Protein AF-A0A7Z9HE43-F1 (afdb_monomer)

pLDDT: mean 71.85, std 21.97, range [29.27, 97.12]

Solvent-accessible surface area (backbone atoms only — not comparable to full-atom values): 6634 Å² total; per-residue (Å²): 135,72,75,82,70,44,59,90,49,57,42,43,76,40,69,57,93,72,63,47,63,59,54,44,52,52,51,39,51,52,37,42,74,70,74,40,31,20,13,39,22,22,68,57,26,33,32,46,64,91,44,74,78,46,76,42,76,20,24,47,59,67,26,50,49,54,40,35,56,40,84,74,41,54,31,39,34,37,31,31,48,89,64,41,70,83,39,72,72,63,58,69,55,68,74,60,78,72,94,73,80,93,87,68,81,68,78,68,82,78,89,75,132

Structure (mmCIF, N/CA/C/O backbone):
data_AF-A0A7Z9HE43-F1
#
_entry.id   AF-A0A7Z9HE43-F1
#
loop_
_atom_site.group_PDB
_atom_site.id
_atom_site.type_symbol
_atom_site.label_atom_id
_atom_site.label_alt_id
_atom_site.label_comp_id
_atom_site.label_asym_id
_atom_site.label_entity_id
_atom_site.label_seq_id
_atom_site.pdbx_PDB_ins_code
_atom_site.Cartn_x
_atom_site.Cartn_y
_atom_site.Cartn_z
_atom_site.occupancy
_atom_site.B_iso_or_equiv
_atom_site.auth_seq_id
_atom_site.auth_comp_id
_atom_site.auth_asym_id
_atom_site.auth_atom_id
_atom_site.pdbx_PDB_model_num
ATOM 1 N N . MET A 1 1 ? -9.390 -10.931 -14.253 1.00 54.16 1 MET A N 1
ATOM 2 C CA . MET A 1 1 ? -9.111 -10.330 -12.932 1.00 54.16 1 MET A CA 1
ATOM 3 C C . MET A 1 1 ? -10.449 -9.975 -12.317 1.00 54.16 1 MET A C 1
ATOM 5 O O . MET A 1 1 ? -11.190 -9.232 -12.955 1.00 54.16 1 MET A O 1
ATOM 9 N N . ASP A 1 2 ? -10.796 -10.575 -11.180 1.00 60.19 2 ASP A N 1
ATOM 10 C CA . ASP A 1 2 ? -12.075 -10.332 -10.508 1.00 60.19 2 ASP A CA 1
ATOM 11 C C . ASP A 1 2 ? -11.949 -9.129 -9.565 1.00 60.19 2 ASP A C 1
ATOM 13 O O . ASP A 1 2 ? -11.334 -9.208 -8.505 1.00 60.19 2 ASP A O 1
ATOM 17 N N . TRP A 1 3 ? -12.503 -7.993 -9.980 1.00 58.62 3 TRP A N 1
ATOM 18 C CA . TRP A 1 3 ? -12.459 -6.751 -9.207 1.00 58.62 3 TRP A CA 1
ATOM 19 C C . TRP A 1 3 ? -13.372 -6.779 -7.974 1.00 58.62 3 TRP A C 1
ATOM 21 O O . TRP A 1 3 ? -13.177 -5.960 -7.079 1.00 58.62 3 TRP A O 1
ATOM 31 N N . ASN A 1 4 ? -14.321 -7.720 -7.892 1.00 60.81 4 ASN A N 1
ATOM 32 C CA . ASN A 1 4 ? -15.185 -7.882 -6.718 1.00 60.81 4 ASN A CA 1
ATOM 33 C C . ASN A 1 4 ? -14.459 -8.547 -5.541 1.00 60.81 4 ASN A C 1
ATOM 35 O O . ASN A 1 4 ? -14.924 -8.457 -4.407 1.00 60.81 4 ASN A O 1
ATOM 39 N N . ALA A 1 5 ? -13.323 -9.203 -5.792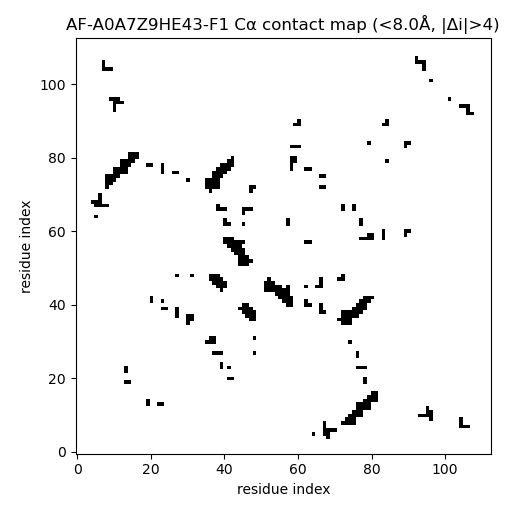 1.00 64.69 5 ALA A N 1
ATOM 40 C CA . ALA A 1 5 ? -12.523 -9.830 -4.745 1.00 64.69 5 ALA A CA 1
ATOM 41 C C . ALA A 1 5 ? -11.722 -8.811 -3.908 1.00 64.69 5 ALA A C 1
ATOM 43 O O . ALA A 1 5 ? -11.311 -9.127 -2.785 1.00 64.69 5 ALA A O 1
ATOM 44 N N . LEU A 1 6 ? -11.520 -7.594 -4.432 1.00 69.94 6 LEU A N 1
ATOM 45 C CA . LEU A 1 6 ? -10.751 -6.543 -3.768 1.00 69.94 6 LEU A CA 1
ATOM 46 C C . LEU A 1 6 ? -11.521 -5.923 -2.602 1.00 69.94 6 LEU A C 1
ATOM 48 O O . LEU A 1 6 ? -12.728 -5.684 -2.667 1.00 69.94 6 LEU A O 1
ATOM 52 N N . HIS A 1 7 ? -10.799 -5.632 -1.526 1.00 75.75 7 HIS A N 1
ATOM 53 C CA . HIS A 1 7 ? -11.351 -5.009 -0.336 1.00 75.75 7 HIS A CA 1
ATOM 54 C C . HIS A 1 7 ? -11.684 -3.536 -0.583 1.00 75.75 7 HIS A C 1
ATOM 56 O O . HIS A 1 7 ? -10.878 -2.769 -1.110 1.00 75.75 7 HIS A O 1
ATOM 62 N N . ASN A 1 8 ? -12.891 -3.134 -0.182 1.00 79.75 8 ASN A N 1
ATOM 63 C CA . ASN A 1 8 ? -13.338 -1.752 -0.295 1.00 79.75 8 ASN A CA 1
ATOM 64 C C . ASN A 1 8 ? -12.910 -0.957 0.944 1.00 79.75 8 ASN A C 1
ATOM 66 O O . ASN A 1 8 ? -13.662 -0.843 1.911 1.00 79.75 8 ASN A O 1
ATOM 70 N N . ILE A 1 9 ? -11.694 -0.425 0.896 1.00 82.00 9 ILE A N 1
ATOM 71 C CA . ILE A 1 9 ? -11.053 0.326 1.979 1.00 82.00 9 ILE A CA 1
ATOM 72 C C . ILE A 1 9 ? -10.638 1.726 1.502 1.00 82.00 9 ILE A C 1
ATOM 74 O O . ILE A 1 9 ? -10.502 1.946 0.295 1.00 82.00 9 ILE A O 1
ATOM 78 N N . PRO A 1 10 ? -10.446 2.700 2.410 1.00 84.69 10 PRO A N 1
ATOM 79 C CA . PRO A 1 10 ? -9.832 3.975 2.057 1.00 84.69 10 PRO A CA 1
ATOM 80 C C . PRO A 1 10 ? -8.424 3.778 1.482 1.00 84.69 10 PRO A C 1
ATOM 82 O O . PRO A 1 10 ? -7.673 2.901 1.908 1.00 84.69 10 PRO A O 1
ATOM 85 N N . VAL A 1 11 ? -8.080 4.610 0.500 1.00 84.56 11 VAL A N 1
ATOM 86 C CA . VAL A 1 11 ? -6.873 4.476 -0.321 1.00 84.56 11 VAL A CA 1
ATOM 87 C C . VAL A 1 11 ? -6.278 5.844 -0.646 1.00 84.56 11 VAL A C 1
ATOM 89 O O . VAL A 1 11 ? -6.989 6.763 -1.062 1.00 84.56 11 VAL A O 1
ATOM 92 N N . THR A 1 12 ? -4.960 5.959 -0.511 1.00 85.88 12 THR A N 1
ATOM 93 C CA . THR A 1 12 ? -4.171 7.122 -0.933 1.00 85.88 12 THR A CA 1
ATOM 94 C C . THR A 1 12 ? -3.204 6.707 -2.030 1.00 85.88 12 THR A C 1
ATOM 96 O O . THR A 1 12 ? -2.453 5.751 -1.859 1.00 85.88 12 THR A O 1
ATOM 99 N N . LEU A 1 13 ? -3.188 7.448 -3.138 1.00 86.38 13 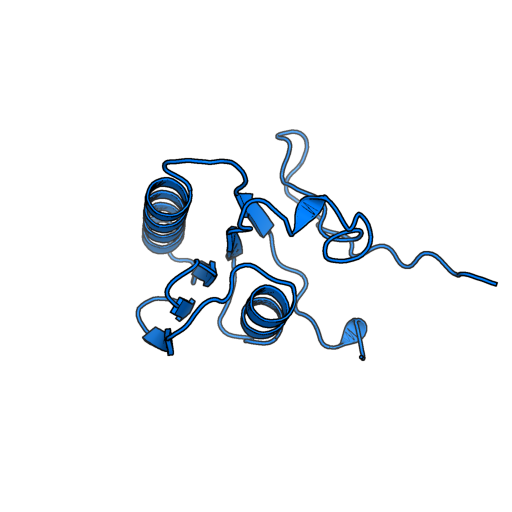LEU A N 1
ATOM 100 C CA . LEU A 1 13 ? -2.226 7.263 -4.225 1.00 86.38 13 LEU A CA 1
ATOM 101 C C . LEU A 1 13 ? -1.131 8.334 -4.131 1.00 86.38 13 LEU A C 1
ATOM 103 O O . LEU A 1 13 ? -1.414 9.525 -4.257 1.00 86.38 13 LEU A O 1
ATOM 107 N N . ILE A 1 14 ? 0.118 7.915 -3.931 1.00 83.75 14 ILE A N 1
ATOM 108 C CA . ILE A 1 14 ? 1.279 8.801 -3.808 1.00 83.75 14 ILE A CA 1
ATOM 109 C C . ILE A 1 14 ? 2.071 8.781 -5.110 1.00 83.75 14 ILE A C 1
ATOM 111 O O . ILE A 1 14 ? 2.468 7.733 -5.621 1.00 83.75 14 ILE A O 1
ATOM 115 N N . THR A 1 15 ? 2.307 9.972 -5.653 1.00 79.25 15 THR A N 1
ATOM 116 C CA . THR A 1 15 ? 2.870 10.157 -6.989 1.00 79.25 15 THR A CA 1
ATOM 117 C C . THR A 1 15 ? 3.930 11.251 -6.978 1.00 79.25 15 THR A C 1
ATOM 119 O O . THR A 1 15 ? 3.890 12.144 -6.135 1.00 79.25 15 THR A O 1
ATOM 122 N N . GLY A 1 16 ? 4.905 11.182 -7.890 1.00 72.75 16 GLY A N 1
ATOM 123 C CA . GLY A 1 16 ? 5.974 12.181 -7.989 1.00 72.75 16 GLY A CA 1
ATOM 124 C C . GLY A 1 16 ? 7.372 11.604 -8.218 1.00 72.75 16 GLY A C 1
ATOM 125 O O . GLY A 1 16 ? 7.584 10.396 -8.316 1.00 72.75 16 GLY A O 1
ATOM 126 N N . THR A 1 17 ? 8.360 12.487 -8.336 1.00 67.50 17 THR A N 1
ATOM 127 C CA . THR A 1 17 ? 9.757 12.096 -8.595 1.00 67.50 17 THR A CA 1
ATOM 128 C C . THR A 1 17 ? 10.451 11.664 -7.314 1.00 67.50 17 THR A C 1
ATOM 130 O O . THR A 1 17 ? 10.976 10.560 -7.249 1.00 67.50 17 THR A O 1
ATOM 133 N N . ASN A 1 18 ? 10.364 12.493 -6.272 1.00 76.69 18 ASN A N 1
ATOM 134 C CA . ASN A 1 18 ? 11.145 12.367 -5.046 1.00 76.69 18 ASN A CA 1
ATOM 135 C C . ASN A 1 18 ? 10.219 12.351 -3.825 1.00 76.69 18 ASN A C 1
ATOM 137 O O . ASN A 1 18 ? 9.144 12.942 -3.860 1.00 76.69 18 ASN A O 1
ATOM 141 N N . GLY A 1 19 ? 10.637 11.672 -2.756 1.00 77.44 19 GLY A N 1
ATOM 142 C CA . GLY A 1 19 ? 9.956 11.708 -1.454 1.00 77.44 19 GLY A CA 1
ATOM 143 C C . GLY A 1 19 ? 8.710 10.829 -1.312 1.00 77.44 19 GLY A C 1
ATOM 144 O O . GLY A 1 19 ? 8.180 10.738 -0.213 1.00 77.44 19 GLY A O 1
ATOM 145 N N . LYS A 1 20 ? 8.269 10.135 -2.370 1.00 84.62 20 LYS A N 1
ATOM 146 C CA . LYS A 1 20 ? 7.080 9.267 -2.336 1.00 84.62 20 LYS A CA 1
ATOM 147 C C . LYS A 1 20 ? 7.147 8.199 -1.243 1.00 84.62 20 LYS A C 1
ATOM 149 O O . LYS A 1 20 ? 6.235 8.125 -0.428 1.00 84.62 20 LYS A O 1
ATOM 154 N N . SER A 1 21 ? 8.240 7.440 -1.188 1.00 83.50 21 SER A N 1
ATOM 155 C CA . SER A 1 21 ? 8.406 6.358 -0.212 1.00 83.50 21 SER A CA 1
ATOM 156 C C . SER A 1 21 ? 8.476 6.891 1.214 1.00 83.50 21 SER A C 1
ATOM 158 O O . SER A 1 21 ? 7.917 6.297 2.131 1.00 83.50 21 SER A O 1
ATOM 160 N N . THR A 1 22 ? 9.085 8.064 1.410 1.00 87.44 22 THR A N 1
ATOM 161 C CA . THR A 1 22 ? 9.074 8.757 2.705 1.00 87.44 22 THR A CA 1
ATOM 162 C C . THR A 1 22 ? 7.654 9.152 3.105 1.00 87.44 22 THR A C 1
ATOM 164 O O . THR A 1 22 ? 7.226 8.845 4.215 1.00 87.44 22 THR A O 1
ATOM 167 N N . SER A 1 23 ? 6.895 9.781 2.203 1.00 88.75 23 SER A N 1
ATOM 168 C CA . SER A 1 23 ? 5.496 10.143 2.451 1.00 88.75 23 SER A CA 1
ATOM 169 C C . SER A 1 23 ? 4.610 8.917 2.685 1.00 88.75 23 SER A C 1
ATOM 171 O O . SER A 1 23 ? 3.746 8.956 3.557 1.00 88.75 23 SER A O 1
ATOM 173 N N . GLY A 1 24 ? 4.846 7.820 1.961 1.00 89.88 24 GLY A N 1
ATOM 174 C CA . GLY A 1 24 ? 4.125 6.559 2.126 1.00 89.88 24 GLY A CA 1
ATOM 175 C C . GLY A 1 24 ? 4.361 5.932 3.493 1.00 89.88 24 GLY A C 1
ATOM 176 O O . GLY A 1 24 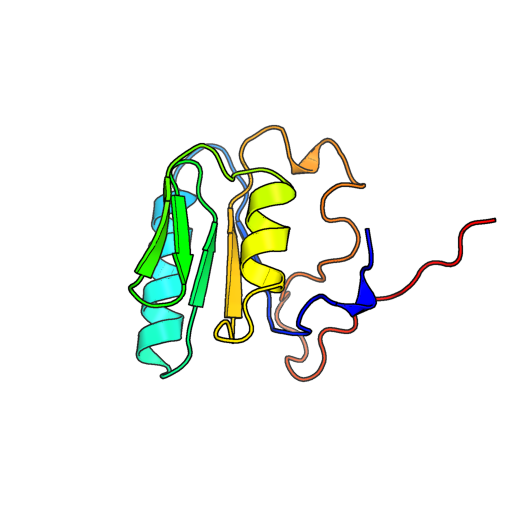? 3.404 5.601 4.188 1.00 89.88 24 GLY A O 1
ATOM 177 N N . ARG A 1 25 ? 5.621 5.870 3.933 1.00 90.50 25 ARG A N 1
ATOM 178 C CA . ARG A 1 25 ? 5.989 5.385 5.273 1.00 90.50 25 ARG A CA 1
ATOM 179 C C . ARG A 1 25 ? 5.429 6.270 6.379 1.00 90.50 25 ARG A C 1
ATOM 181 O O . ARG A 1 25 ? 4.916 5.754 7.366 1.00 90.50 25 ARG A O 1
ATOM 188 N N . MET A 1 26 ? 5.478 7.591 6.202 1.00 93.56 26 MET A N 1
ATOM 189 C CA . MET A 1 26 ? 4.887 8.533 7.153 1.00 93.56 26 MET A CA 1
ATOM 190 C C . MET A 1 26 ? 3.374 8.318 7.280 1.00 93.56 26 MET A C 1
ATOM 192 O O . MET A 1 26 ? 2.856 8.257 8.392 1.00 93.56 26 MET A O 1
ATOM 196 N N . LEU A 1 27 ? 2.667 8.153 6.158 1.00 91.06 27 LEU A N 1
ATOM 197 C CA . LEU A 1 27 ? 1.230 7.896 6.176 1.00 91.06 27 LEU A CA 1
ATOM 198 C C . LEU A 1 27 ? 0.900 6.532 6.794 1.00 91.06 27 LEU A C 1
ATOM 200 O O . LEU A 1 27 ? -0.016 6.450 7.605 1.00 91.06 27 LEU A O 1
ATOM 204 N N . ALA A 1 28 ? 1.662 5.486 6.469 1.00 92.56 28 ALA A N 1
ATOM 205 C CA . ALA A 1 28 ? 1.497 4.172 7.083 1.00 92.56 28 ALA A CA 1
ATOM 206 C C . ALA A 1 28 ? 1.675 4.240 8.609 1.00 92.56 28 ALA A C 1
ATOM 208 O O . ALA A 1 28 ? 0.859 3.693 9.343 1.00 92.56 28 ALA A O 1
ATOM 209 N N . ALA A 1 29 ? 2.675 4.982 9.096 1.00 93.88 29 ALA A N 1
ATOM 210 C CA . ALA A 1 29 ? 2.882 5.188 10.527 1.00 93.88 29 ALA A CA 1
ATOM 211 C C . ALA A 1 29 ? 1.709 5.925 11.198 1.00 93.88 29 ALA A C 1
ATOM 213 O O . ALA A 1 29 ? 1.302 5.544 12.292 1.00 93.88 29 ALA A O 1
ATOM 214 N N . ILE A 1 30 ? 1.134 6.940 10.540 1.00 95.50 30 ILE A N 1
ATOM 215 C CA . ILE A 1 30 ? -0.060 7.650 11.032 1.00 95.50 30 ILE A CA 1
ATOM 216 C C . ILE A 1 30 ? -1.264 6.703 11.118 1.00 95.50 30 ILE A C 1
ATOM 218 O O . ILE A 1 30 ? -1.958 6.697 12.129 1.00 95.50 30 ILE A O 1
ATOM 222 N N . VAL A 1 31 ? -1.498 5.886 10.087 1.00 94.06 31 VAL A N 1
ATOM 223 C CA . VAL A 1 31 ? -2.586 4.892 10.070 1.00 94.06 31 VAL A CA 1
ATOM 224 C C . VAL A 1 31 ? -2.413 3.870 11.196 1.00 94.06 31 VAL A C 1
ATOM 226 O O . VAL A 1 31 ? -3.373 3.592 11.913 1.00 94.06 31 VAL A O 1
ATOM 229 N N . SER A 1 32 ? -1.195 3.359 11.395 1.00 95.06 32 SER A N 1
ATOM 230 C CA . SER A 1 32 ? -0.889 2.453 12.507 1.00 95.06 32 SER A CA 1
ATOM 231 C C . SER A 1 32 ? -1.116 3.113 13.868 1.00 95.06 32 SER A C 1
ATOM 233 O O . SER A 1 32 ? -1.658 2.484 14.773 1.00 95.06 32 SER A O 1
ATOM 235 N N . ALA A 1 33 ? -0.736 4.386 14.023 1.00 95.50 33 ALA A N 1
ATOM 236 C CA . ALA A 1 33 ? -0.975 5.147 15.251 1.00 95.50 33 ALA A CA 1
ATOM 237 C C . ALA A 1 33 ? -2.474 5.392 15.517 1.00 95.50 33 ALA A C 1
ATOM 239 O O . ALA A 1 33 ? -2.878 5.508 16.670 1.00 95.50 33 ALA A O 1
ATOM 240 N N . ASP A 1 34 ? -3.297 5.415 14.466 1.00 94.56 34 ASP A N 1
ATOM 241 C CA . ASP A 1 34 ? -4.766 5.462 14.521 1.00 94.56 34 ASP A CA 1
ATOM 242 C C . ASP A 1 34 ? -5.405 4.068 14.744 1.00 94.56 34 ASP A C 1
ATOM 244 O O . ASP A 1 34 ? -6.615 3.886 14.593 1.00 94.56 34 ASP A O 1
ATOM 248 N N . GLY A 1 35 ? -4.593 3.058 15.084 1.00 94.81 35 GLY A N 1
ATOM 249 C CA . GLY A 1 35 ? -5.039 1.705 15.423 1.00 94.81 35 GLY A CA 1
ATOM 250 C C . GLY A 1 35 ? -5.536 0.876 14.238 1.00 94.81 35 GLY A C 1
ATOM 251 O O . GLY A 1 35 ? -6.184 -0.143 14.456 1.00 94.81 35 GLY A O 1
ATOM 252 N N . LYS A 1 36 ? -5.259 1.307 13.001 1.00 95.31 36 LYS A N 1
ATOM 253 C CA . LYS A 1 36 ? -5.636 0.599 11.771 1.00 95.31 36 LYS A CA 1
ATOM 254 C C . LYS A 1 36 ? -4.431 -0.082 11.141 1.00 95.31 36 LYS A C 1
ATOM 256 O O . LYS A 1 36 ? -3.295 0.351 11.312 1.00 95.31 36 LYS A O 1
ATOM 261 N N . THR A 1 37 ? -4.688 -1.096 10.329 1.00 97.12 37 THR A N 1
ATOM 262 C CA . THR A 1 37 ? -3.653 -1.827 9.596 1.00 97.12 37 THR A CA 1
ATOM 263 C C . THR A 1 37 ? -3.403 -1.190 8.220 1.00 97.12 37 THR A C 1
ATOM 265 O O . THR A 1 37 ? -4.242 -1.326 7.318 1.00 97.12 37 THR A O 1
ATOM 268 N N . PRO A 1 38 ? -2.268 -0.494 8.002 1.00 95.62 38 PRO A N 1
ATOM 269 C CA . PRO A 1 38 ? -1.919 0.029 6.686 1.00 95.62 38 PRO A CA 1
ATOM 270 C C . PRO A 1 38 ? -1.464 -1.084 5.739 1.00 95.62 38 PRO A C 1
ATOM 272 O O . PRO A 1 38 ? -0.825 -2.046 6.155 1.00 95.62 38 PRO A O 1
ATOM 275 N N . GLY A 1 39 ? -1.714 -0.905 4.448 1.00 95.06 39 GLY A N 1
ATOM 276 C CA . GLY A 1 39 ? -1.089 -1.671 3.376 1.00 95.06 39 GLY A CA 1
ATOM 277 C C . GLY A 1 39 ? -0.316 -0.724 2.471 1.00 95.06 39 GLY A C 1
ATOM 278 O O . GLY A 1 39 ? -0.927 0.109 1.809 1.00 95.06 39 GLY A O 1
ATOM 279 N N . LEU A 1 40 ? 1.010 -0.810 2.467 1.00 92.69 40 LEU A N 1
ATOM 280 C CA . LEU A 1 40 ? 1.906 0.078 1.732 1.00 92.69 40 LEU A CA 1
ATOM 281 C C . LEU A 1 40 ? 2.489 -0.649 0.519 1.00 92.69 40 LEU A C 1
ATOM 283 O O . LEU A 1 40 ? 3.049 -1.734 0.656 1.00 92.69 40 LEU A O 1
ATOM 287 N N . THR A 1 41 ? 2.406 -0.024 -0.653 1.00 89.81 41 THR A N 1
ATOM 288 C CA . THR A 1 41 ? 3.236 -0.381 -1.810 1.00 89.81 41 THR A CA 1
ATOM 289 C C . THR A 1 41 ? 4.305 0.680 -1.986 1.00 89.81 41 THR A C 1
ATOM 291 O O . THR A 1 41 ? 4.015 1.866 -1.839 1.00 89.81 41 THR A O 1
ATOM 294 N N . SER A 1 42 ? 5.517 0.266 -2.327 1.00 83.25 42 SER A N 1
ATOM 295 C CA . SER A 1 42 ? 6.643 1.143 -2.651 1.00 83.25 42 SER A CA 1
ATOM 296 C C . SER A 1 42 ? 7.463 0.559 -3.804 1.00 83.25 42 SER A C 1
ATOM 298 O O . SER A 1 42 ? 7.154 -0.501 -4.350 1.00 83.25 42 SER A O 1
ATOM 300 N N . THR A 1 43 ? 8.515 1.266 -4.215 1.00 78.94 43 THR A N 1
ATOM 301 C CA . THR A 1 43 ? 9.481 0.758 -5.206 1.00 78.94 43 THR A CA 1
ATOM 302 C C . THR A 1 43 ? 10.401 -0.336 -4.653 1.00 78.94 43 THR A C 1
ATOM 304 O O . THR A 1 43 ? 11.233 -0.846 -5.396 1.00 78.94 43 THR A O 1
ATOM 307 N N . ASP A 1 44 ? 10.318 -0.645 -3.357 1.00 81.50 44 ASP A N 1
ATOM 308 C CA . ASP A 1 44 ? 11.171 -1.628 -2.684 1.00 81.50 44 ASP A CA 1
ATOM 309 C C . ASP A 1 44 ? 10.406 -2.753 -1.967 1.00 81.50 44 ASP A C 1
ATOM 311 O O . ASP A 1 44 ? 10.994 -3.815 -1.752 1.00 81.50 44 ASP A O 1
ATOM 315 N N . CYS A 1 45 ? 9.120 -2.586 -1.628 1.00 87.06 45 CYS A N 1
ATOM 316 C CA . CYS A 1 45 ? 8.341 -3.648 -0.992 1.00 87.06 45 CYS A CA 1
ATOM 317 C C . CYS A 1 45 ? 6.813 -3.507 -1.108 1.00 87.06 45 CYS A C 1
ATOM 319 O O . CYS A 1 45 ? 6.259 -2.473 -1.496 1.00 87.06 45 CYS A O 1
ATOM 321 N N . ILE A 1 46 ? 6.134 -4.589 -0.720 1.00 91.50 46 ILE A N 1
A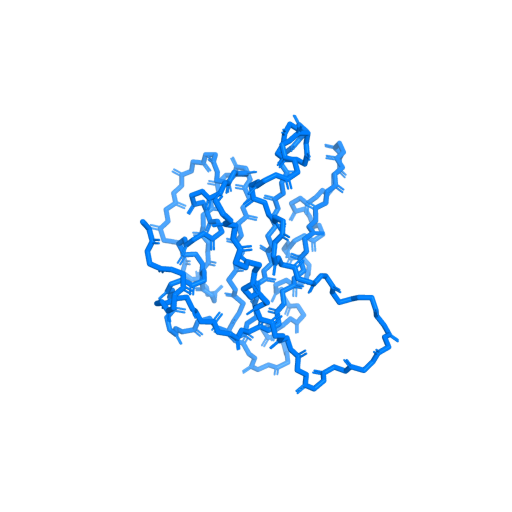TOM 322 C CA . ILE A 1 46 ? 4.754 -4.579 -0.232 1.00 91.50 46 ILE A CA 1
ATOM 323 C C . ILE A 1 46 ? 4.797 -4.848 1.271 1.00 91.50 46 ILE A C 1
ATOM 325 O O . ILE A 1 46 ? 5.398 -5.829 1.714 1.00 91.50 46 ILE A O 1
ATOM 329 N N . GLN A 1 47 ? 4.119 -4.013 2.052 1.00 93.62 47 GLN A N 1
ATOM 330 C CA . GLN A 1 47 ? 4.035 -4.142 3.503 1.00 93.62 47 GLN A CA 1
ATOM 331 C C . GLN A 1 47 ? 2.575 -4.095 3.968 1.00 93.62 47 GLN A C 1
ATOM 333 O O . GLN A 1 47 ? 1.798 -3.277 3.482 1.00 93.62 47 GLN A O 1
ATOM 338 N N . VAL A 1 48 ? 2.210 -4.940 4.933 1.00 95.50 48 VAL A N 1
ATOM 339 C CA . VAL A 1 48 ? 0.901 -4.945 5.603 1.00 95.50 48 VAL A CA 1
ATOM 340 C C . VAL A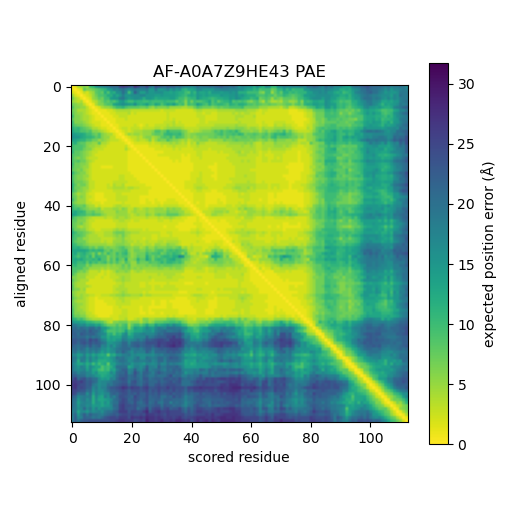 1 48 ? 1.120 -4.880 7.110 1.00 95.50 48 VAL A C 1
ATOM 342 O O . VAL A 1 48 ? 1.718 -5.776 7.699 1.00 95.50 48 VAL A O 1
ATOM 345 N N . GLY A 1 49 ? 0.662 -3.802 7.744 1.00 92.56 49 GLY A N 1
ATOM 346 C CA . GLY A 1 49 ? 0.989 -3.508 9.135 1.00 92.56 49 GLY A CA 1
ATOM 347 C C . GLY A 1 49 ? 2.503 -3.401 9.315 1.00 92.56 49 GLY A C 1
ATOM 348 O O . GLY A 1 49 ? 3.144 -2.515 8.749 1.00 92.56 49 GLY A O 1
ATOM 349 N N . THR A 1 50 ? 3.076 -4.316 10.089 1.00 90.81 50 THR A N 1
ATOM 350 C CA . THR A 1 50 ? 4.526 -4.444 10.310 1.00 90.81 50 THR A CA 1
ATOM 351 C C . THR A 1 50 ? 5.195 -5.490 9.419 1.00 90.81 50 THR A C 1
ATOM 353 O O . THR A 1 50 ? 6.421 -5.574 9.411 1.00 90.81 50 THR A O 1
ATOM 356 N N . ASP A 1 51 ? 4.419 -6.275 8.671 1.00 93.44 51 ASP A N 1
ATOM 357 C CA . ASP A 1 51 ? 4.919 -7.417 7.911 1.00 93.44 51 ASP A CA 1
ATOM 358 C C . ASP A 1 51 ? 5.286 -7.004 6.487 1.00 93.44 51 ASP A C 1
ATOM 360 O O . ASP A 1 51 ? 4.467 -6.427 5.769 1.00 93.44 51 ASP A O 1
ATOM 364 N N . ILE A 1 52 ? 6.491 -7.354 6.045 1.00 92.62 52 ILE A N 1
ATOM 365 C CA . ILE A 1 52 ? 6.877 -7.253 4.635 1.00 92.62 52 ILE A CA 1
ATOM 366 C C . ILE A 1 52 ? 6.396 -8.523 3.936 1.00 92.62 52 ILE A C 1
ATOM 368 O O . ILE A 1 52 ? 6.862 -9.617 4.249 1.00 92.62 52 ILE A O 1
ATOM 372 N N . LEU A 1 53 ? 5.454 -8.375 3.007 1.00 88.12 53 LEU A N 1
ATOM 373 C CA . LEU A 1 53 ? 4.916 -9.494 2.236 1.00 88.12 53 LEU A CA 1
ATOM 374 C C . LEU A 1 53 ? 5.839 -9.901 1.096 1.00 88.12 53 LEU A C 1
ATOM 376 O O . LEU A 1 53 ? 5.962 -11.084 0.797 1.00 88.12 53 LEU A O 1
ATOM 380 N N . ASP A 1 54 ? 6.457 -8.914 0.453 1.00 87.38 54 ASP A N 1
ATOM 381 C CA . ASP A 1 54 ? 7.337 -9.133 -0.685 1.00 87.38 54 ASP A CA 1
ATOM 382 C C . ASP A 1 54 ? 8.292 -7.942 -0.860 1.00 87.38 54 ASP A C 1
ATOM 384 O O . ASP A 1 54 ? 7.974 -6.817 -0.457 1.00 87.38 54 ASP A O 1
ATOM 388 N N . THR A 1 55 ? 9.457 -8.178 -1.459 1.00 84.88 55 THR A N 1
ATOM 389 C CA . THR A 1 55 ? 10.483 -7.166 -1.742 1.00 84.88 55 THR A CA 1
ATOM 390 C C . THR A 1 55 ? 10.774 -7.103 -3.240 1.00 84.88 55 THR A C 1
ATOM 392 O O . THR A 1 55 ? 10.889 -8.117 -3.922 1.00 84.88 55 THR A O 1
ATOM 395 N N . GLY A 1 56 ? 10.834 -5.891 -3.787 1.00 79.06 56 GLY A N 1
ATOM 396 C CA . GLY A 1 56 ? 10.891 -5.657 -5.230 1.00 79.06 56 GLY A CA 1
ATOM 397 C C . GLY A 1 56 ? 10.163 -4.381 -5.647 1.00 79.06 56 GLY A C 1
ATOM 398 O O . GLY A 1 56 ? 9.592 -3.674 -4.817 1.00 79.06 56 GLY A O 1
ATOM 399 N N . ASP A 1 57 ? 10.183 -4.074 -6.945 1.00 74.88 57 ASP A N 1
ATOM 400 C CA . ASP A 1 57 ? 9.493 -2.896 -7.476 1.00 74.88 57 ASP A CA 1
ATOM 401 C C . ASP A 1 57 ? 7.989 -3.160 -7.625 1.00 74.88 57 ASP A C 1
ATOM 403 O O . ASP A 1 57 ? 7.521 -3.733 -8.612 1.00 74.88 57 ASP A O 1
ATOM 407 N N . TYR A 1 58 ? 7.225 -2.701 -6.633 1.00 77.50 58 TYR A N 1
ATOM 408 C CA . TYR A 1 58 ? 5.769 -2.827 -6.574 1.00 77.50 58 TYR A CA 1
ATOM 409 C C . TYR A 1 58 ? 5.043 -1.515 -6.870 1.00 77.50 58 TYR A C 1
ATOM 411 O O . TYR A 1 58 ? 3.883 -1.327 -6.501 1.00 77.50 58 TYR A O 1
ATOM 419 N N . SER A 1 59 ? 5.689 -0.627 -7.626 1.00 65.44 59 SER A N 1
ATOM 420 C CA . SER A 1 59 ? 5.157 0.684 -7.998 1.00 65.44 59 SER A CA 1
ATOM 421 C C . SER A 1 59 ? 4.099 0.666 -9.122 1.00 65.44 59 SER A C 1
ATOM 423 O O . SER A 1 59 ? 3.683 1.714 -9.630 1.00 65.44 59 SER A O 1
ATOM 425 N N . GLY A 1 60 ? 3.658 -0.534 -9.519 1.00 67.00 60 GLY A N 1
ATOM 426 C CA . GLY A 1 60 ? 2.638 -0.796 -10.534 1.00 67.00 60 GLY A CA 1
ATOM 427 C C . GLY A 1 60 ? 1.366 -1.471 -9.988 1.00 67.00 60 GLY A C 1
ATOM 428 O O . GLY A 1 60 ? 1.209 -1.656 -8.783 1.00 67.00 60 GLY A O 1
ATOM 429 N N . PRO A 1 61 ? 0.441 -1.895 -10.874 1.00 70.38 61 PRO A N 1
ATOM 430 C CA . PRO A 1 61 ? -0.852 -2.469 -10.480 1.00 70.38 61 PRO A CA 1
ATOM 431 C C . PRO A 1 61 ? -0.747 -3.725 -9.609 1.00 70.38 61 PRO A C 1
ATOM 433 O O . PRO A 1 61 ? -1.626 -3.969 -8.790 1.00 70.38 61 PRO A O 1
ATOM 436 N N . GLY A 1 62 ? 0.315 -4.521 -9.780 1.00 78.00 62 GLY A N 1
ATOM 437 C CA . GLY A 1 62 ? 0.526 -5.757 -9.021 1.00 78.00 62 GLY A CA 1
ATOM 438 C C . GLY A 1 62 ? 0.629 -5.515 -7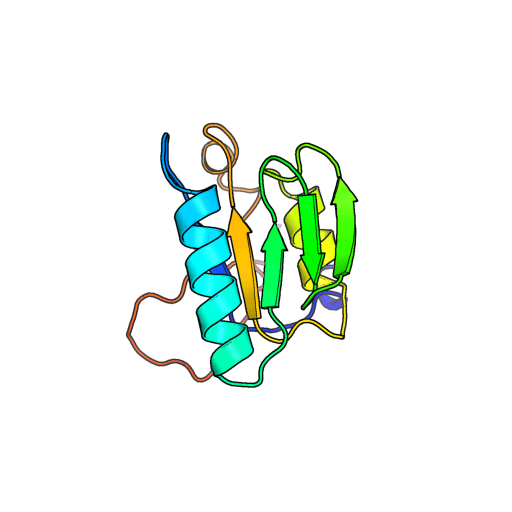.515 1.00 78.00 62 GLY A C 1
ATOM 439 O O . GLY A 1 62 ? -0.053 -6.190 -6.749 1.00 78.00 62 GLY A O 1
ATOM 440 N N . GLY A 1 63 ? 1.390 -4.495 -7.101 1.00 82.19 63 GLY A N 1
ATOM 441 C CA . GLY A 1 63 ? 1.506 -4.120 -5.690 1.00 82.19 63 GLY A CA 1
ATOM 442 C C . GLY A 1 63 ? 0.172 -3.685 -5.100 1.00 82.19 63 GLY A C 1
ATOM 443 O O . GLY A 1 63 ? -0.226 -4.135 -4.027 1.00 82.19 63 GLY A O 1
ATOM 444 N N . ALA A 1 64 ? -0.564 -2.852 -5.835 1.00 82.81 64 ALA A N 1
ATOM 445 C CA . ALA A 1 64 ? -1.863 -2.374 -5.383 1.00 82.81 64 ALA A CA 1
ATOM 446 C C . ALA A 1 64 ? -2.884 -3.501 -5.234 1.00 82.81 64 ALA A C 1
ATOM 448 O O . ALA A 1 64 ? -3.658 -3.506 -4.284 1.00 82.81 64 ALA A O 1
ATOM 449 N N . LEU A 1 65 ? -2.869 -4.482 -6.135 1.00 83.56 65 LEU A N 1
ATOM 450 C CA . LEU A 1 65 ? -3.736 -5.650 -6.025 1.00 83.56 65 LEU A CA 1
ATOM 451 C C . LEU A 1 65 ? -3.368 -6.527 -4.832 1.00 83.56 65 LEU A C 1
ATOM 453 O O . LEU A 1 65 ? -4.278 -6.996 -4.156 1.00 83.56 65 LEU A O 1
ATOM 457 N N . ALA A 1 66 ? -2.078 -6.721 -4.552 1.00 85.94 66 ALA A N 1
ATOM 458 C CA . ALA A 1 66 ? -1.634 -7.474 -3.382 1.00 85.94 66 ALA A CA 1
ATOM 459 C C . ALA A 1 66 ? -2.141 -6.827 -2.083 1.00 85.94 66 ALA A C 1
ATOM 461 O O . ALA A 1 66 ? -2.774 -7.498 -1.270 1.00 85.94 66 ALA A O 1
ATOM 462 N N . VAL A 1 67 ? -1.975 -5.507 -1.948 1.00 89.19 67 VAL A N 1
ATOM 463 C CA . VAL A 1 67 ? -2.489 -4.743 -0.801 1.00 89.19 67 VAL A CA 1
ATOM 464 C C . VAL A 1 67 ? -4.013 -4.811 -0.704 1.00 89.19 67 V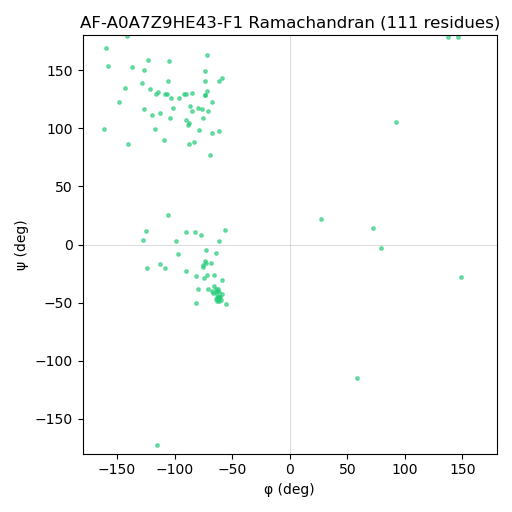AL A C 1
ATOM 466 O O . VAL A 1 67 ? -4.548 -5.095 0.360 1.00 89.19 67 VAL A O 1
ATOM 469 N N . LEU A 1 68 ? -4.730 -4.579 -1.806 1.00 87.25 68 LEU A N 1
ATOM 470 C CA . LEU A 1 68 ? -6.197 -4.562 -1.802 1.00 87.25 68 LEU A CA 1
ATOM 471 C C . LEU A 1 68 ? -6.826 -5.956 -1.674 1.00 87.25 68 LEU A C 1
ATOM 473 O O . LEU A 1 68 ? -8.025 -6.056 -1.422 1.00 87.25 68 LEU A O 1
ATOM 477 N N . SER A 1 69 ? -6.059 -7.028 -1.867 1.00 87.75 69 SER A N 1
ATOM 478 C CA . SER A 1 69 ? -6.540 -8.404 -1.688 1.00 87.75 69 SER A CA 1
ATOM 479 C C . SER A 1 69 ? -6.340 -8.914 -0.259 1.00 87.75 69 SER A C 1
ATOM 481 O O . SER A 1 69 ? -7.057 -9.827 0.157 1.00 87.75 69 SER A O 1
ATOM 483 N N . ASP A 1 70 ? -5.407 -8.335 0.504 1.00 90.38 70 ASP A N 1
ATOM 484 C CA . ASP A 1 70 ? -5.147 -8.733 1.886 1.00 90.38 70 ASP A CA 1
ATOM 485 C C . ASP A 1 70 ? -6.242 -8.192 2.822 1.00 90.38 70 ASP A C 1
ATOM 487 O O . ASP A 1 70 ? -6.430 -6.987 2.990 1.00 90.38 70 ASP A O 1
ATOM 491 N N . LYS A 1 71 ? -6.984 -9.111 3.451 1.00 90.50 71 LYS A N 1
ATOM 492 C CA . LYS A 1 71 ? -8.120 -8.797 4.333 1.00 90.50 71 LYS A CA 1
ATOM 493 C C . LYS A 1 71 ? -7.715 -8.114 5.636 1.00 90.50 71 LYS A C 1
ATOM 495 O O . LYS A 1 71 ? -8.585 -7.552 6.295 1.00 90.50 71 LYS A O 1
ATOM 500 N N . ARG A 1 72 ? -6.432 -8.164 6.005 1.00 93.94 72 ARG A N 1
ATOM 501 C CA . ARG A 1 72 ? -5.901 -7.444 7.167 1.00 93.94 72 ARG A CA 1
ATOM 502 C C . ARG A 1 72 ? -5.838 -5.947 6.904 1.00 93.94 72 ARG A C 1
ATOM 504 O O . ARG A 1 72 ? -5.879 -5.188 7.855 1.00 93.94 72 ARG A O 1
ATOM 511 N N . VAL A 1 73 ? -5.730 -5.518 5.645 1.00 93.56 73 VAL A N 1
ATOM 512 C CA . VAL A 1 73 ? -5.555 -4.104 5.308 1.00 93.56 73 VAL A CA 1
ATOM 513 C C . VAL A 1 73 ? -6.857 -3.335 5.516 1.00 93.56 73 VAL A C 1
ATOM 515 O O . VAL A 1 73 ? -7.907 -3.674 4.968 1.00 93.56 73 VAL A O 1
ATOM 518 N N . GLU A 1 74 ? -6.748 -2.238 6.259 1.00 93.06 74 GLU A N 1
ATOM 519 C CA . GLU A 1 74 ? -7.838 -1.309 6.568 1.00 93.06 74 GLU A CA 1
ATOM 520 C C . GLU A 1 74 ? -7.637 0.062 5.905 1.00 93.06 74 GLU A C 1
ATOM 522 O O . GLU A 1 74 ? -8.588 0.835 5.779 1.00 93.06 74 GLU A O 1
ATOM 527 N N . PHE A 1 75 ? -6.415 0.365 5.446 1.00 91.31 75 PHE A N 1
ATOM 528 C CA . PHE A 1 75 ? -6.089 1.571 4.683 1.00 91.31 75 PHE A CA 1
ATOM 529 C C . PHE A 1 75 ? -4.956 1.305 3.680 1.00 91.31 75 PHE A C 1
ATOM 531 O O . PHE A 1 75 ? -3.855 0.917 4.068 1.00 91.31 75 PHE A O 1
ATOM 538 N N . GLY A 1 76 ? -5.192 1.554 2.392 1.00 91.50 76 GLY A N 1
ATOM 539 C CA . GLY A 1 76 ? -4.183 1.380 1.343 1.00 91.50 76 GLY A CA 1
ATOM 540 C C . GLY A 1 76 ? -3.351 2.643 1.099 1.00 91.50 76 GLY A C 1
ATOM 541 O O . GLY A 1 76 ? -3.889 3.722 0.860 1.00 91.50 76 GLY A O 1
ATOM 542 N N . VAL A 1 77 ? -2.030 2.511 1.092 1.00 91.19 77 VAL A N 1
ATOM 543 C CA . VAL A 1 77 ? -1.062 3.549 0.727 1.00 91.19 77 VAL A CA 1
ATOM 544 C C . VAL A 1 77 ? -0.308 3.067 -0.506 1.00 91.19 77 VAL A C 1
ATOM 546 O O . VAL A 1 77 ? 0.587 2.235 -0.421 1.00 91.19 77 VAL A O 1
ATOM 549 N N . LEU A 1 78 ? -0.707 3.556 -1.674 1.00 89.12 78 LEU A N 1
ATOM 550 C CA . LEU A 1 78 ? -0.224 3.053 -2.952 1.00 89.12 78 LEU A CA 1
ATOM 551 C C . LEU A 1 78 ? 0.794 4.025 -3.540 1.00 89.12 78 LEU A C 1
ATOM 553 O O . LEU A 1 78 ? 0.436 5.119 -3.978 1.00 89.12 78 LEU A O 1
ATOM 557 N N . GLU A 1 79 ? 2.068 3.653 -3.556 1.00 83.12 79 GLU A N 1
ATOM 558 C CA . GLU A 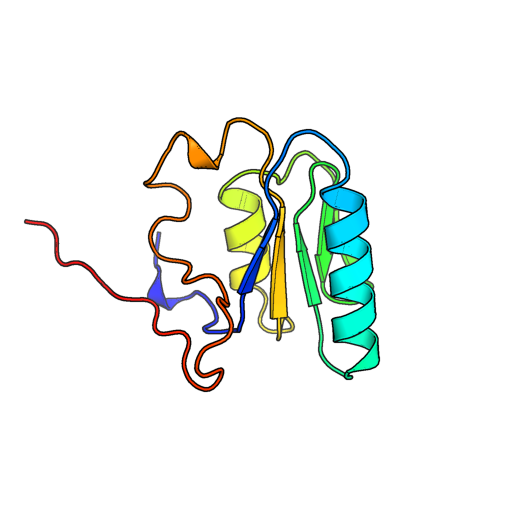1 79 ? 3.102 4.409 -4.258 1.00 83.12 79 GLU A CA 1
ATOM 559 C C . GLU A 1 79 ? 3.160 4.006 -5.736 1.00 83.12 79 GLU A C 1
ATOM 561 O O . GLU A 1 79 ? 3.275 2.827 -6.064 1.00 83.12 79 GLU A O 1
ATOM 566 N N . SER A 1 80 ? 3.145 4.996 -6.635 1.00 72.12 80 SER A N 1
ATOM 567 C CA . SER A 1 80 ? 3.402 4.797 -8.066 1.00 72.12 80 SER A CA 1
ATOM 568 C C . SER A 1 80 ? 4.695 5.498 -8.485 1.00 72.12 80 SER A C 1
ATOM 570 O O . SER A 1 80 ? 4.877 6.699 -8.259 1.00 72.12 80 SER A O 1
ATOM 572 N N . ALA A 1 81 ? 5.572 4.787 -9.196 1.00 64.19 81 ALA A N 1
ATOM 573 C CA . ALA A 1 81 ? 6.746 5.374 -9.837 1.00 64.19 81 ALA A CA 1
ATOM 574 C C . ALA A 1 81 ? 6.328 6.224 -11.048 1.00 64.19 81 ALA A C 1
ATOM 576 O O . ALA A 1 81 ? 5.205 6.109 -11.564 1.00 64.19 81 ALA A O 1
ATOM 577 N N . ARG A 1 82 ? 7.235 7.099 -11.511 1.00 57.22 82 ARG A N 1
ATOM 578 C CA . ARG A 1 82 ? 7.051 7.892 -12.738 1.00 57.22 82 ARG A CA 1
ATOM 579 C C . ARG A 1 82 ? 6.916 6.940 -13.935 1.00 57.22 82 ARG A C 1
ATOM 581 O O . ARG A 1 82 ? 7.904 6.455 -14.465 1.00 57.22 82 ARG A O 1
ATOM 588 N N . GLY A 1 83 ? 5.668 6.678 -14.322 1.00 46.53 83 GLY A N 1
ATOM 589 C CA . GLY A 1 83 ? 5.270 5.757 -15.391 1.00 46.53 83 GLY A CA 1
ATOM 590 C C . GLY A 1 83 ? 3.906 5.095 -15.140 1.00 46.53 83 GLY A C 1
ATOM 591 O O . GLY A 1 83 ? 3.178 4.822 -16.091 1.00 46.53 83 GLY A O 1
ATOM 592 N N . GLY A 1 84 ? 3.507 4.917 -13.872 1.00 48.22 84 GLY A N 1
ATOM 593 C CA . GLY A 1 84 ? 2.272 4.201 -13.506 1.00 48.22 84 GLY A CA 1
ATOM 594 C C . GLY A 1 84 ? 0.967 4.973 -13.748 1.00 48.22 84 GLY A C 1
ATOM 595 O O . GLY A 1 84 ? -0.048 4.368 -14.086 1.00 48.22 84 GLY A O 1
ATOM 596 N N . ILE A 1 85 ? 0.992 6.311 -13.682 1.00 51.28 85 ILE A N 1
ATOM 597 C CA . ILE A 1 85 ? -0.177 7.172 -13.984 1.00 51.28 85 ILE A CA 1
ATOM 598 C C . ILE A 1 85 ? -0.358 7.391 -15.489 1.00 51.28 85 ILE A C 1
ATOM 600 O O . ILE A 1 85 ? -1.480 7.565 -15.958 1.00 51.28 85 ILE A O 1
ATOM 604 N N . LEU A 1 86 ? 0.729 7.325 -16.269 1.00 39.12 86 LEU A N 1
ATOM 605 C CA . LEU A 1 86 ? 0.712 7.484 -17.733 1.00 39.12 86 LEU A CA 1
ATOM 606 C C . LEU A 1 86 ? -0.082 6.378 -18.451 1.00 39.12 86 LEU A C 1
ATOM 608 O O . LEU A 1 86 ? -0.362 6.484 -19.641 1.00 39.12 86 LEU A O 1
ATOM 612 N N . ARG A 1 87 ? -0.529 5.351 -17.721 1.00 41.25 87 ARG A N 1
ATOM 613 C CA . ARG A 1 87 ? -1.632 4.481 -18.124 1.00 41.25 87 ARG A CA 1
ATOM 614 C C . ARG A 1 87 ? -2.826 4.773 -17.226 1.00 41.25 87 ARG A C 1
ATOM 616 O O . ARG A 1 87 ? -3.033 4.066 -16.245 1.00 41.25 87 ARG A O 1
ATOM 623 N N . GLY A 1 88 ? -3.681 5.722 -1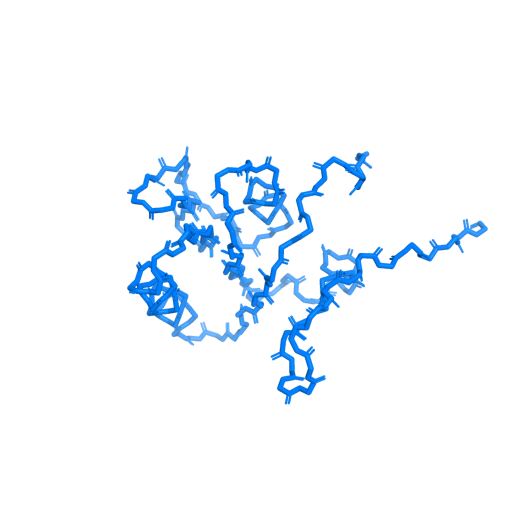7.616 1.00 41.22 88 GLY A N 1
ATOM 624 C CA . GLY A 1 88 ? -4.982 6.027 -16.983 1.00 41.22 88 GLY A CA 1
ATOM 625 C C . GLY A 1 88 ? -5.978 4.850 -16.872 1.00 41.22 88 GLY A C 1
ATOM 626 O O . GLY A 1 88 ? -7.148 5.048 -16.572 1.00 41.22 88 GLY A O 1
ATOM 627 N N . ARG A 1 89 ? -5.521 3.615 -17.110 1.00 44.44 89 ARG A N 1
ATOM 628 C CA . ARG A 1 89 ? -6.222 2.339 -16.941 1.00 44.44 89 ARG A CA 1
ATOM 629 C C . ARG A 1 89 ? -5.704 1.507 -15.755 1.00 44.44 89 ARG A C 1
ATOM 631 O O . ARG A 1 89 ? -6.433 0.645 -15.290 1.00 44.44 89 ARG A O 1
ATOM 638 N N . ALA A 1 90 ? -4.485 1.758 -15.263 1.00 46.41 90 ALA A N 1
ATOM 639 C CA . ALA A 1 90 ? -3.842 0.982 -14.192 1.00 46.41 90 ALA A CA 1
ATOM 640 C C . ALA A 1 90 ? -4.487 1.206 -12.812 1.00 46.41 90 ALA A C 1
ATOM 642 O O . ALA A 1 90 ? -4.659 0.263 -12.048 1.00 46.41 90 ALA A O 1
ATOM 643 N N . PHE A 1 91 ? -4.885 2.449 -12.531 1.00 48.94 91 PHE A N 1
ATOM 644 C CA . PHE A 1 91 ? -5.483 2.870 -11.258 1.00 48.94 91 PHE A CA 1
ATOM 645 C C . PHE A 1 91 ? -6.850 3.545 -11.432 1.00 48.94 91 PHE A C 1
ATOM 647 O O . PHE A 1 91 ? -7.373 4.130 -10.488 1.00 48.94 91 PHE A O 1
ATOM 654 N N . GLY A 1 92 ? -7.445 3.471 -12.631 1.00 44.09 92 GLY A N 1
ATOM 655 C CA . GLY A 1 92 ? -8.588 4.292 -13.065 1.00 44.09 92 GLY A CA 1
ATOM 656 C C . GLY A 1 92 ? -9.892 4.158 -12.261 1.00 44.09 92 GLY A C 1
ATOM 657 O O . GLY A 1 92 ? -10.886 4.773 -12.631 1.00 44.09 92 GLY A O 1
ATOM 658 N N . ARG A 1 93 ? -9.921 3.364 -11.182 1.00 51.34 93 ARG A N 1
ATOM 659 C CA . ARG A 1 93 ? -11.086 3.164 -10.298 1.00 51.34 93 ARG A CA 1
ATOM 660 C C . ARG A 1 93 ? -10.800 3.379 -8.807 1.00 51.34 93 ARG A C 1
ATOM 662 O O . ARG A 1 93 ? -11.696 3.188 -7.990 1.00 51.34 93 ARG A O 1
ATOM 669 N N . ILE A 1 94 ? -9.589 3.800 -8.444 1.00 50.31 94 ILE A N 1
ATOM 670 C CA . ILE A 1 94 ? -9.226 4.150 -7.067 1.00 50.31 94 ILE A CA 1
ATOM 671 C C . ILE A 1 94 ? -9.554 5.632 -6.871 1.00 50.31 94 ILE A C 1
ATOM 673 O O . ILE A 1 94 ? -8.839 6.504 -7.365 1.00 50.31 94 ILE A O 1
ATOM 677 N N . ARG A 1 95 ? -10.668 5.942 -6.196 1.00 40.53 95 ARG A N 1
ATOM 678 C CA . ARG A 1 95 ? -11.001 7.336 -5.876 1.00 40.53 95 ARG A CA 1
ATOM 679 C C . ARG A 1 95 ? -10.110 7.799 -4.724 1.00 40.53 95 ARG A C 1
ATOM 681 O O . ARG A 1 95 ? -10.275 7.348 -3.598 1.00 40.53 95 ARG A O 1
ATOM 688 N N . CYS A 1 96 ? -9.166 8.683 -5.039 1.00 37.69 96 CYS A N 1
ATOM 689 C CA . CYS A 1 96 ? -8.270 9.308 -4.073 1.00 37.69 96 CYS A CA 1
ATOM 690 C C . CYS A 1 96 ? -9.077 10.136 -3.056 1.00 37.69 96 CYS A C 1
ATOM 692 O O . CYS A 1 96 ? -10.057 10.794 -3.420 1.00 37.69 96 CYS A O 1
ATOM 694 N N . LEU A 1 97 ? -8.673 10.105 -1.786 1.00 40.44 97 LEU A N 1
ATOM 695 C CA . LEU A 1 97 ? -9.251 10.912 -0.709 1.00 40.44 97 LEU A CA 1
ATOM 696 C C . LEU A 1 97 ? -8.918 12.406 -0.896 1.00 40.44 97 LEU A C 1
ATOM 698 O O . LEU A 1 97 ? -8.087 12.975 -0.197 1.00 40.44 97 LEU A O 1
ATOM 702 N N . GLU A 1 98 ? -9.607 13.084 -1.811 1.00 37.28 98 GLU A N 1
ATOM 703 C CA . GLU A 1 98 ? -9.695 14.548 -1.808 1.00 37.28 98 GLU A CA 1
ATOM 704 C C . GLU A 1 98 ? -10.803 14.981 -0.840 1.00 37.28 98 GLU A C 1
ATOM 706 O O . GLU A 1 98 ? -11.964 15.085 -1.220 1.00 37.28 98 GLU A O 1
ATOM 711 N N . SER A 1 99 ? -10.430 15.150 0.436 1.00 33.25 99 SER A N 1
ATOM 712 C CA . SER A 1 99 ? -10.968 16.032 1.503 1.00 33.25 99 SER A CA 1
ATOM 713 C C . SER A 1 99 ? -12.455 16.488 1.514 1.00 33.25 99 SER A C 1
ATOM 715 O O . SER A 1 99 ? -12.806 17.468 2.168 1.00 33.25 99 SER A O 1
ATOM 717 N N . ARG A 1 100 ? -13.406 15.812 0.863 1.00 30.62 100 ARG A N 1
ATOM 718 C CA . ARG A 1 100 ? -14.842 16.130 0.965 1.00 30.62 100 ARG A CA 1
ATOM 719 C C . ARG A 1 100 ? -15.675 14.848 1.010 1.00 30.62 100 ARG A C 1
ATOM 721 O O . ARG A 1 100 ? -16.237 14.421 0.007 1.00 30.62 100 ARG A O 1
ATOM 728 N N . ARG A 1 101 ? -15.818 14.336 2.243 1.00 36.09 101 ARG A N 1
ATOM 729 C CA . ARG A 1 101 ? -16.686 13.240 2.746 1.00 36.09 101 ARG A CA 1
ATOM 730 C C . ARG A 1 101 ? -16.046 11.829 2.769 1.00 36.09 101 ARG A C 1
ATOM 732 O O . ARG A 1 101 ? -15.962 11.190 1.725 1.00 36.09 101 ARG A O 1
ATOM 739 N N . PRO A 1 102 ? -15.662 11.307 3.956 1.00 40.28 102 PRO A N 1
ATOM 740 C CA . PRO A 1 102 ? -14.870 10.077 4.100 1.00 40.28 102 PRO A CA 1
ATOM 741 C C . PRO A 1 102 ? -15.670 8.761 4.215 1.00 40.28 102 PRO A C 1
ATOM 743 O O . PRO A 1 102 ? -15.088 7.735 4.538 1.00 40.28 102 PRO A O 1
ATOM 746 N N . SER A 1 103 ? -16.984 8.725 3.975 1.00 36.88 103 SER A N 1
ATOM 747 C CA . SER A 1 103 ? -17.803 7.567 4.391 1.00 36.88 103 SER A CA 1
ATOM 748 C C . SER A 1 103 ? -18.135 6.523 3.317 1.00 36.88 103 SER A C 1
ATOM 750 O O . SER A 1 103 ? -18.849 5.570 3.619 1.00 36.88 103 SER A O 1
ATOM 752 N N . ARG A 1 104 ? -17.643 6.642 2.076 1.00 35.34 104 ARG A N 1
ATOM 753 C CA . ARG A 1 104 ? -17.833 5.601 1.044 1.00 35.34 104 ARG A CA 1
ATOM 754 C C . ARG A 1 104 ? -16.820 5.752 -0.093 1.00 35.34 104 ARG A C 1
ATOM 756 O O . ARG A 1 104 ? -17.030 6.544 -1.010 1.00 35.34 104 ARG A O 1
ATOM 763 N N . CYS A 1 105 ? -15.750 4.956 -0.076 1.00 37.69 105 CYS A N 1
ATOM 764 C CA . CYS A 1 105 ? -15.139 4.552 -1.341 1.00 37.69 105 CYS A CA 1
ATOM 765 C C . CYS A 1 105 ? -16.154 3.637 -2.039 1.00 37.69 105 CYS A C 1
ATOM 767 O O . CYS A 1 105 ? -16.653 2.680 -1.451 1.00 37.69 105 CYS A O 1
ATOM 769 N N . GLN A 1 106 ? -16.565 3.997 -3.250 1.00 33.81 106 GLN A N 1
ATOM 770 C CA . GLN A 1 106 ? -17.331 3.125 -4.131 1.00 33.81 106 GLN A CA 1
ATOM 771 C C . GLN A 1 106 ? -16.406 2.808 -5.296 1.00 33.81 106 GLN A C 1
ATOM 773 O O . GLN A 1 106 ? -16.053 3.704 -6.064 1.00 33.81 106 GLN A O 1
ATOM 778 N N . ILE A 1 107 ? -15.992 1.548 -5.412 1.00 36.78 107 ILE A N 1
ATOM 779 C CA . ILE A 1 107 ? -15.350 1.043 -6.623 1.00 36.78 107 ILE A CA 1
ATOM 780 C C . ILE A 1 107 ? -16.442 1.050 -7.702 1.00 36.78 107 ILE A C 1
ATOM 782 O O . ILE A 1 107 ? -17.289 0.162 -7.748 1.00 36.78 107 ILE A O 1
ATOM 786 N N . TYR A 1 108 ? -16.500 2.103 -8.521 1.00 32.78 108 TYR A N 1
ATOM 787 C CA . TYR A 1 108 ? -17.493 2.200 -9.591 1.00 32.78 108 TYR A CA 1
ATOM 788 C C . TYR A 1 108 ? -17.140 1.251 -10.740 1.00 32.78 108 TYR A C 1
ATOM 790 O O . TYR A 1 108 ? -16.034 1.272 -11.284 1.00 32.78 108 TYR A O 1
ATOM 798 N N . HIS A 1 109 ? -18.117 0.440 -11.140 1.00 36.50 109 HIS A N 1
ATOM 799 C CA . HIS A 1 109 ? -18.113 -0.306 -12.389 1.00 36.50 109 HIS A CA 1
ATOM 800 C C . HIS A 1 109 ? -18.523 0.634 -13.532 1.00 36.50 109 HIS A C 1
ATOM 802 O O . HIS A 1 109 ? -19.643 1.135 -13.536 1.00 36.50 109 HIS A O 1
ATOM 808 N N . SER A 1 110 ? -17.641 0.872 -14.507 1.00 29.55 110 SER A N 1
ATOM 809 C CA . SER A 1 110 ? -18.084 1.306 -15.835 1.00 29.55 110 SER A CA 1
ATOM 810 C C . SER A 1 110 ? -18.410 0.053 -16.657 1.00 29.55 110 SER A C 1
ATOM 812 O O . SER A 1 110 ? -17.504 -0.769 -16.842 1.00 29.55 110 SER A O 1
ATOM 814 N N . PRO A 1 111 ? -19.661 -0.130 -17.119 1.00 29.27 111 PRO A N 1
ATOM 815 C CA . PRO A 1 111 ? -19.963 -1.137 -18.120 1.00 29.27 111 PRO A CA 1
ATOM 816 C C . PRO A 1 111 ? -19.367 -0.631 -19.433 1.00 29.27 111 PRO A C 1
ATOM 818 O O . PRO A 1 111 ? -19.747 0.431 -19.924 1.00 29.27 111 PRO A O 1
ATOM 821 N N . THR A 1 112 ? -18.372 -1.328 -19.968 1.00 35.94 112 THR A N 1
ATOM 822 C CA . THR A 1 112 ? -17.921 -1.095 -21.343 1.00 35.94 112 THR A CA 1
ATOM 823 C C . THR A 1 112 ? -18.603 -2.109 -22.247 1.00 35.94 112 THR A C 1
ATOM 825 O O . THR A 1 112 ? -18.525 -3.306 -21.967 1.00 35.94 112 THR A O 1
ATOM 828 N N . SER A 1 113 ? -19.272 -1.598 -23.286 1.00 36.12 113 SER A N 1
ATOM 829 C CA . SER A 1 113 ? -19.594 -2.319 -24.523 1.00 36.12 113 SER A CA 1
ATOM 830 C C . SER A 1 113 ? -18.372 -2.987 -25.144 1.00 36.12 113 SER A C 1
ATOM 832 O O . SER A 1 113 ? -17.243 -2.501 -24.894 1.00 36.12 113 SER A O 1
#

Secondary structure (DSSP, 8-state):
--GGGS----EEEE-SSSSHHHHHHHHHHHHHHTT--EEEE-SSEEEETTEEEEES---SHHHHHHHHH-TT-SEEEEE--TTSTTSTTTSTT-----SS--S----PPP---

Sequence (113 aa):
MDWNALHNIPVTLITGTNGKSTSGRMLAAIVSADGKTPGLTSTDCIQVGTDILDTGDYSGPGGALAVLSDKRVEFGVLESARGGILRGRAFGRIRCLESRRPSRCQIYHSPTS

Radius of gyration: 13.4 Å; Cα contacts (8 Å, |Δi|>4): 203; chains: 1; bounding box: 31×26×40 Å

Foldseek 3Di:
DDPVLFAFAAEAEFDDADCRVVVLVVVQVVCVVVVAWEFEADQFFTDTRHDTPDTHGRQFLVSVRVQRNDPSHRYYYHYHYPPRVVPCVGCVQNDHPPPDDDDGSDSDDDDDD

Mean predicted aligned error: 9.92 Å

Nearest PDB structures (foldseek):
  7wae-assembly1_C  TM=9.520E-01  e=7.442E-08  Trichodesmium erythraeum IMS101
  7waf-assembly1_B  TM=9.546E-01  e=1.871E-07  Trichodesmium erythraeum IMS101
  7lgj-assembly1_A  TM=9.406E-01  e=8.513E-07  Synechocystis sp. PCC 6714
  7txv-assembly1_A  TM=9.432E-01  e=9.711E-07  Synechocystis sp. PCC 6714
  7lg5-assembly1_A  TM=9.408E-01  e=7.970E-07  Synechocystis sp. PCC 6714